Protein AF-A0A0K8RP64-F1 (afdb_m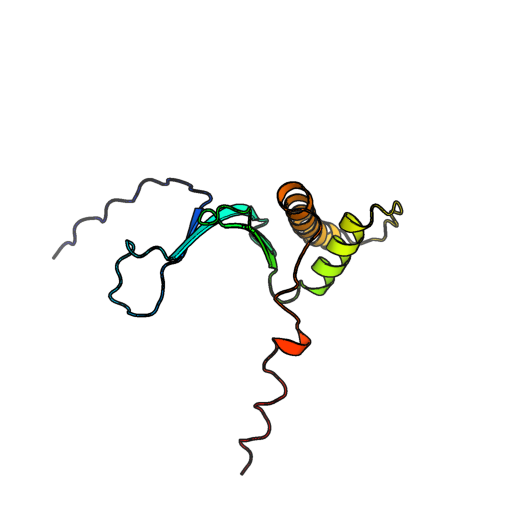onomer)

Sequence (136 aa):
HNSPPVPLSPINGTNIIRFSNAVSCNQGTDVLTADYEVLYSNYETCFVLTLLSTKEKRCELWVKEGFEVQFENEFHKESTDAKERQEDDKEDQIRMTGGLRQCVRTYLENCGHLGYKIYKKEMCSLSSIMKETNSE

Organism: Ixodes ricinus (NCBI:txid34613)

Nearest PDB structures (foldseek):
  2egc-assembly1_A  TM=5.768E-01  e=2.789E+00  Homo sapiens
  6edx-assembly1_A  TM=2.458E-01  e=2.519E-01  Homo sapiens
  6koi-assembly8_O  TM=2.461E-01  e=7.434E-01  Homo sapiens
  4oxw-assembly1_A  TM=2.705E-01  e=1.356E+00  synthetic construct
  5gw0-assembly2_B  TM=2.077E-01  e=9.454E-01  Homo sapiens

Structure (mmCIF, N/CA/C/O backbone):
data_AF-A0A0K8RP64-F1
#
_entry.id   AF-A0A0K8RP64-F1
#
loop_
_atom_site.group_PDB
_atom_site.id
_atom_site.type_symbol
_atom_site.label_atom_id
_atom_site.label_alt_id
_atom_site.label_comp_id
_atom_site.label_asym_id
_atom_site.label_entity_id
_atom_site.label_seq_id
_atom_site.pdbx_PDB_ins_code
_atom_site.Cartn_x
_atom_site.Cartn_y
_atom_site.Cartn_z
_atom_site.occupancy
_atom_site.B_iso_or_equiv
_atom_site.auth_seq_id
_atom_site.auth_comp_id
_atom_site.auth_asym_id
_atom_site.auth_atom_id
_atom_site.pdbx_PDB_model_num
ATOM 1 N N . HIS A 1 1 ? -15.074 -40.693 -18.581 1.00 40.38 1 HIS A N 1
ATOM 2 C CA . HIS A 1 1 ? -15.462 -39.919 -17.388 1.00 40.38 1 HIS A CA 1
ATOM 3 C C . HIS A 1 1 ? -15.364 -38.446 -17.737 1.00 40.38 1 HIS A C 1
ATOM 5 O O . HIS A 1 1 ? -14.259 -37.932 -17.824 1.00 40.38 1 HIS A O 1
ATOM 11 N N . ASN A 1 2 ? -16.496 -37.801 -18.019 1.00 44.09 2 ASN A N 1
ATOM 12 C CA . ASN A 1 2 ? -16.535 -36.363 -18.276 1.00 44.09 2 ASN A CA 1
ATOM 13 C C . ASN A 1 2 ? -16.782 -35.674 -16.935 1.00 44.09 2 ASN A C 1
ATOM 15 O O . ASN A 1 2 ? -17.864 -35.824 -16.369 1.00 44.09 2 ASN A O 1
ATOM 19 N N . SER A 1 3 ? -15.771 -34.989 -16.401 1.00 45.22 3 SER A N 1
ATOM 20 C CA . SER A 1 3 ? -15.958 -34.133 -15.229 1.00 45.22 3 SER A CA 1
ATOM 21 C C . SER A 1 3 ? -16.932 -33.003 -15.578 1.00 45.22 3 SER A C 1
ATOM 23 O O . SER A 1 3 ? -16.828 -32.441 -16.673 1.00 45.22 3 SER A O 1
ATOM 25 N N . PRO A 1 4 ? -17.884 -32.667 -14.691 1.00 50.03 4 PRO A N 1
ATOM 26 C CA . PRO A 1 4 ? -18.774 -31.540 -14.915 1.00 50.03 4 PRO A CA 1
ATOM 27 C C . PRO A 1 4 ? -17.971 -30.228 -14.927 1.00 50.03 4 PRO A C 1
ATOM 29 O O . PRO A 1 4 ? -16.960 -30.124 -14.225 1.00 50.03 4 PRO A O 1
ATOM 32 N N . PRO A 1 5 ? -18.392 -29.226 -15.718 1.00 54.84 5 PRO A N 1
ATOM 33 C CA . PRO A 1 5 ? -17.738 -27.927 -15.736 1.00 54.84 5 PRO A CA 1
ATOM 34 C C . PRO A 1 5 ? -17.861 -27.282 -14.354 1.00 54.84 5 PRO A C 1
ATOM 36 O O . PRO A 1 5 ? -18.959 -27.152 -13.811 1.00 54.84 5 PRO A O 1
ATOM 39 N N . VAL A 1 6 ? -16.720 -26.896 -13.781 1.00 62.62 6 VAL A N 1
ATOM 40 C CA . VAL A 1 6 ? -16.670 -26.091 -12.558 1.00 62.62 6 VAL A CA 1
ATOM 41 C C . VAL A 1 6 ? -17.401 -24.778 -12.854 1.00 62.62 6 VAL A C 1
ATOM 43 O O . VAL A 1 6 ? -17.051 -24.120 -13.839 1.00 62.62 6 VAL A O 1
ATOM 46 N N . PRO A 1 7 ? -18.418 -24.386 -12.064 1.00 48.19 7 PRO A N 1
ATOM 47 C CA . PRO A 1 7 ? -19.067 -23.099 -12.249 1.00 48.19 7 PRO A CA 1
ATOM 48 C C . PRO A 1 7 ? -18.011 -22.005 -12.104 1.00 48.19 7 PRO A C 1
ATOM 50 O O . PRO A 1 7 ? -17.315 -21.944 -11.091 1.00 48.19 7 PRO A O 1
ATOM 53 N N . LEU A 1 8 ? -17.876 -21.152 -13.119 1.00 50.84 8 LEU A N 1
ATOM 54 C CA . LEU A 1 8 ? -17.097 -19.928 -12.996 1.00 50.84 8 LEU A CA 1
ATOM 55 C C . LEU A 1 8 ? -17.740 -19.101 -11.883 1.00 50.84 8 LEU A C 1
ATOM 57 O O . LEU A 1 8 ? -18.877 -18.645 -12.029 1.00 50.84 8 LEU A O 1
ATOM 61 N N . SER A 1 9 ? -17.032 -18.947 -10.764 1.00 55.09 9 SER A N 1
ATOM 62 C CA . SER A 1 9 ? -17.420 -18.002 -9.723 1.00 55.09 9 SER A CA 1
ATOM 63 C C . SER A 1 9 ? -17.667 -16.639 -10.377 1.00 55.09 9 SER A C 1
ATOM 65 O O . SER A 1 9 ? -16.884 -16.242 -11.247 1.00 55.09 9 SER A O 1
ATOM 67 N N . PRO A 1 10 ? -18.739 -15.919 -10.003 1.00 49.81 10 PRO A N 1
ATOM 68 C CA . PRO A 1 10 ? -18.962 -14.575 -10.513 1.00 49.81 10 PRO A CA 1
ATOM 69 C C . PRO A 1 10 ? -17.706 -13.743 -10.258 1.00 49.81 10 PRO A C 1
ATOM 71 O O . PRO A 1 10 ? -17.095 -13.851 -9.191 1.00 49.81 10 PRO A O 1
ATOM 74 N N . ILE A 1 11 ? -17.314 -12.936 -11.245 1.00 51.09 11 ILE A N 1
ATOM 75 C CA . ILE A 1 11 ? -16.219 -11.969 -11.133 1.00 51.09 11 ILE A CA 1
ATOM 76 C C . ILE A 1 11 ? -16.689 -10.865 -10.172 1.00 51.09 11 ILE A C 1
ATOM 78 O O . ILE A 1 11 ? -17.024 -9.755 -10.570 1.00 51.09 11 ILE A O 1
ATOM 82 N N . ASN A 1 12 ? -16.782 -11.189 -8.884 1.00 53.66 12 ASN A N 1
ATOM 83 C CA . ASN A 1 12 ? -16.875 -10.214 -7.817 1.00 53.66 12 ASN A CA 1
ATOM 84 C C . ASN A 1 12 ? -15.467 -9.653 -7.669 1.00 53.66 12 ASN A C 1
ATOM 86 O O . ASN A 1 12 ? -14.638 -10.226 -6.964 1.00 53.66 12 ASN A O 1
ATOM 90 N N . GLY A 1 13 ? -15.176 -8.570 -8.388 1.00 57.88 13 GLY A N 1
ATOM 91 C CA . GLY A 1 13 ? -13.952 -7.806 -8.190 1.00 57.88 13 GLY A CA 1
ATOM 92 C C . GLY A 1 13 ? -13.979 -7.165 -6.807 1.00 57.88 13 GLY A C 1
ATOM 93 O O . GLY A 1 13 ? -14.360 -6.010 -6.668 1.00 57.88 13 GLY A O 1
ATOM 94 N N . THR A 1 14 ? -13.644 -7.927 -5.769 1.00 75.12 14 THR A N 1
ATOM 95 C CA . THR A 1 14 ? -13.435 -7.386 -4.428 1.00 75.12 14 THR A CA 1
ATOM 96 C C . THR A 1 14 ? -12.027 -6.815 -4.363 1.00 75.12 14 THR A C 1
ATOM 98 O O . THR A 1 14 ? -11.072 -7.513 -4.698 1.00 75.12 14 THR A O 1
ATOM 101 N N . ASN A 1 15 ? -11.872 -5.595 -3.861 1.00 88.56 15 ASN A N 1
ATOM 102 C CA . ASN A 1 15 ? -10.576 -5.005 -3.513 1.00 88.56 15 ASN A CA 1
ATOM 103 C C . ASN A 1 15 ? -10.010 -5.579 -2.197 1.00 88.56 15 ASN A C 1
ATOM 105 O O . ASN A 1 15 ? -9.248 -4.907 -1.516 1.00 88.56 15 ASN A O 1
ATOM 109 N N . ILE A 1 16 ? -10.388 -6.807 -1.822 1.00 91.44 16 ILE A N 1
ATOM 110 C CA . ILE A 1 16 ? -10.036 -7.439 -0.549 1.00 91.44 16 ILE A CA 1
ATOM 111 C C . ILE A 1 16 ? -9.056 -8.589 -0.782 1.00 91.44 16 ILE A C 1
ATOM 113 O O . ILE A 1 16 ? -9.349 -9.519 -1.534 1.00 91.44 16 ILE A O 1
ATOM 117 N N . ILE A 1 17 ? -7.922 -8.551 -0.086 1.00 89.25 17 ILE A N 1
ATOM 118 C CA . ILE A 1 17 ? -6.983 -9.665 0.053 1.00 89.25 17 ILE A CA 1
ATOM 119 C C . ILE A 1 17 ? -7.301 -10.373 1.369 1.00 89.25 17 ILE A C 1
ATOM 121 O O . ILE A 1 17 ? -7.286 -9.755 2.431 1.00 89.25 17 ILE A O 1
ATOM 125 N N . ARG A 1 18 ? -7.579 -11.675 1.301 1.00 87.19 18 ARG A N 1
ATOM 126 C CA . ARG A 1 18 ? -7.898 -12.500 2.470 1.00 87.19 18 ARG A CA 1
ATOM 127 C C . ARG A 1 18 ? -6.748 -13.446 2.777 1.00 87.19 18 ARG A C 1
ATOM 129 O O . ARG A 1 18 ? -6.337 -14.215 1.910 1.00 87.19 18 ARG A O 1
ATOM 136 N N . PHE A 1 19 ? -6.252 -13.400 4.005 1.00 83.69 19 PHE A N 1
ATOM 137 C CA . PHE A 1 19 ? -5.199 -14.274 4.506 1.00 83.69 19 PHE A CA 1
ATOM 138 C C . PHE A 1 19 ? -5.786 -15.312 5.458 1.00 83.69 19 PHE A C 1
ATOM 140 O O . PHE A 1 19 ? -6.504 -14.978 6.401 1.00 83.69 19 PHE A O 1
ATOM 147 N N . SER A 1 20 ? -5.411 -16.569 5.254 1.00 78.75 20 SER A N 1
ATOM 148 C CA . SER A 1 20 ? -5.625 -17.674 6.188 1.00 78.75 20 SER A CA 1
ATOM 149 C C . SER A 1 20 ? -4.278 -18.211 6.664 1.00 78.75 20 SER A C 1
ATOM 151 O O . SER A 1 20 ? -3.266 -18.092 5.969 1.00 78.75 20 SER A O 1
ATOM 153 N N . ASN A 1 21 ? -4.249 -18.804 7.854 1.00 72.88 21 ASN A N 1
ATOM 154 C CA . ASN A 1 21 ? -3.015 -19.337 8.412 1.00 72.88 21 ASN A CA 1
ATOM 155 C C . ASN A 1 21 ? -2.588 -20.632 7.693 1.00 72.88 21 ASN A C 1
ATOM 157 O O . ASN A 1 21 ? -3.425 -21.431 7.281 1.00 72.88 21 ASN A O 1
ATOM 161 N N . ALA A 1 22 ? -1.280 -20.864 7.568 1.00 65.88 22 ALA A N 1
ATOM 162 C CA . ALA A 1 22 ? -0.721 -22.035 6.881 1.00 65.88 22 ALA A CA 1
ATOM 163 C C . ALA A 1 22 ? -0.438 -23.226 7.822 1.00 65.88 22 ALA A C 1
ATOM 165 O O . ALA A 1 22 ? 0.169 -24.209 7.401 1.00 65.88 22 ALA A O 1
ATOM 166 N N . VAL A 1 23 ? -0.857 -23.157 9.096 1.00 64.31 23 VAL A N 1
ATOM 167 C CA . VAL A 1 23 ? -0.489 -24.128 10.157 1.00 64.31 23 VAL A CA 1
ATOM 168 C C . VAL A 1 23 ? -0.909 -25.562 9.822 1.00 64.31 23 VAL A C 1
ATOM 170 O O . VAL A 1 23 ? -0.274 -26.512 10.272 1.00 64.31 23 VAL A O 1
ATOM 173 N N . SER A 1 24 ? -1.936 -25.751 8.994 1.00 56.59 24 SER A N 1
ATOM 174 C CA . SER A 1 24 ? -2.240 -27.062 8.425 1.00 56.59 24 SER A CA 1
ATOM 175 C C . SER A 1 24 ? -2.838 -26.912 7.032 1.00 56.59 24 SER A C 1
ATOM 177 O O . SER A 1 24 ? -3.761 -26.120 6.859 1.00 56.59 24 SER A O 1
ATOM 179 N N . CYS A 1 25 ? -2.399 -27.735 6.074 1.00 60.06 25 CYS A N 1
ATOM 180 C CA . CYS A 1 25 ? -2.977 -27.811 4.720 1.00 60.06 25 CYS A CA 1
ATOM 181 C C . CYS A 1 25 ? -4.485 -28.150 4.703 1.00 60.06 25 CYS A C 1
ATOM 183 O O . CYS A 1 25 ? -5.115 -28.077 3.654 1.00 60.06 25 CYS A O 1
ATOM 185 N N . ASN A 1 26 ? -5.055 -28.517 5.857 1.00 60.34 26 ASN A N 1
ATOM 186 C CA . ASN A 1 26 ? -6.447 -28.921 6.033 1.00 60.34 26 ASN A CA 1
ATOM 187 C C . ASN A 1 26 ? -7.319 -27.829 6.679 1.00 60.34 26 ASN A C 1
ATOM 189 O O . ASN A 1 26 ? -8.498 -28.076 6.933 1.00 60.34 26 ASN A O 1
ATOM 193 N N . GLN A 1 27 ? -6.772 -26.648 6.991 1.00 58.28 27 GLN A N 1
ATOM 194 C CA . GLN A 1 27 ? -7.605 -25.522 7.415 1.00 58.28 27 GLN A CA 1
ATOM 195 C C . GLN A 1 27 ? -8.352 -25.002 6.186 1.00 58.28 27 GLN A C 1
ATOM 197 O O . GLN A 1 27 ? -7.748 -24.467 5.260 1.00 58.28 27 GLN A O 1
ATOM 202 N N . GLY A 1 28 ? -9.669 -25.218 6.159 1.00 55.16 28 GLY A N 1
ATOM 203 C CA . GLY A 1 28 ? -10.539 -24.645 5.137 1.00 55.16 28 GLY A CA 1
ATOM 204 C C . GLY A 1 28 ? -10.445 -23.117 5.113 1.00 55.16 28 GLY A C 1
ATOM 205 O O . GLY A 1 28 ? -9.995 -22.488 6.074 1.00 55.16 28 GLY A O 1
ATOM 206 N N . THR A 1 29 ? -10.921 -22.512 4.025 1.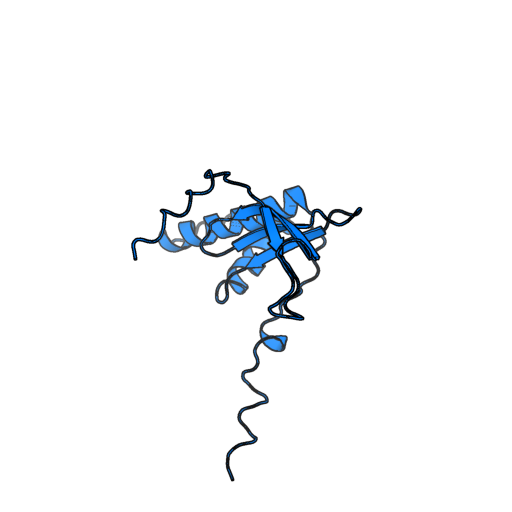00 56.72 29 THR A N 1
ATOM 207 C CA . THR A 1 29 ? -10.944 -21.051 3.806 1.00 56.72 29 THR A CA 1
ATOM 20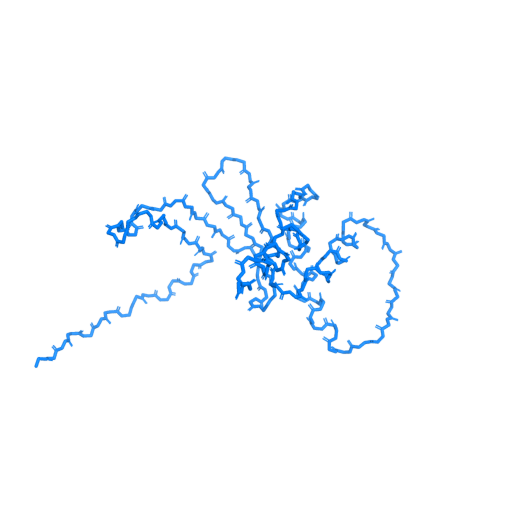8 C C . THR A 1 29 ? -11.708 -20.262 4.876 1.00 56.72 29 THR A C 1
ATOM 210 O O . THR A 1 29 ? -11.650 -19.038 4.887 1.00 56.72 29 THR A O 1
ATOM 213 N N . ASP A 1 30 ? -12.407 -20.955 5.774 1.00 55.25 30 ASP A N 1
ATOM 214 C CA . ASP A 1 30 ? -13.233 -20.385 6.836 1.00 55.25 30 ASP A CA 1
ATOM 215 C C . ASP A 1 30 ? -12.412 -19.904 8.047 1.00 55.25 30 ASP A C 1
ATOM 217 O O . ASP A 1 30 ? -12.916 -19.141 8.869 1.00 55.25 30 ASP A O 1
ATOM 221 N N . VAL A 1 31 ? -11.135 -20.298 8.161 1.00 59.38 31 VAL A N 1
ATOM 222 C CA . VAL A 1 31 ? -10.220 -19.809 9.212 1.00 59.38 31 VAL A CA 1
ATOM 223 C C . VAL A 1 31 ? -9.422 -18.611 8.686 1.00 59.38 31 VAL A C 1
ATOM 225 O O . VAL A 1 31 ? -8.199 -18.647 8.519 1.00 59.38 31 VAL A O 1
ATOM 228 N N . LEU A 1 32 ? -10.145 -17.533 8.380 1.00 63.12 32 LEU A N 1
ATOM 229 C CA . LEU A 1 32 ? -9.554 -16.253 7.996 1.00 63.12 32 LEU A CA 1
ATOM 230 C C . LEU A 1 32 ? -8.813 -15.646 9.187 1.00 63.12 32 LEU A C 1
ATOM 232 O O . LEU A 1 32 ? -9.335 -15.546 10.295 1.00 63.12 32 LEU A O 1
ATOM 236 N N . THR A 1 33 ? -7.565 -15.259 8.952 1.00 73.56 33 THR A N 1
ATOM 237 C CA . THR A 1 33 ? -6.683 -14.664 9.962 1.00 73.56 33 THR A CA 1
ATOM 238 C C . THR A 1 33 ? -6.586 -13.148 9.791 1.00 73.56 33 THR A C 1
ATOM 240 O O . THR A 1 33 ? -6.444 -12.434 10.782 1.00 73.56 33 THR A O 1
ATOM 243 N N . ALA A 1 34 ? -6.706 -12.642 8.560 1.00 85.25 34 ALA A N 1
ATOM 244 C CA . ALA A 1 34 ? -6.735 -11.210 8.281 1.00 85.25 34 ALA A CA 1
ATOM 245 C C . ALA A 1 34 ? -7.388 -10.910 6.926 1.00 85.25 34 ALA A C 1
ATOM 247 O O . ALA A 1 34 ? -7.107 -11.590 5.944 1.00 85.25 34 ALA A O 1
ATOM 248 N N . ASP A 1 35 ? -8.172 -9.836 6.872 1.00 89.75 35 ASP A N 1
ATOM 249 C CA . ASP A 1 35 ? -8.691 -9.263 5.631 1.00 89.75 35 ASP A CA 1
ATOM 250 C C . ASP A 1 35 ? -8.077 -7.874 5.445 1.00 89.75 35 ASP A C 1
ATOM 252 O O . ASP A 1 35 ? -8.140 -7.035 6.347 1.00 89.75 35 ASP A O 1
ATOM 256 N N . TYR A 1 36 ? -7.490 -7.633 4.277 1.00 92.69 36 TYR A N 1
ATOM 257 C CA . TYR A 1 36 ? -6.927 -6.347 3.887 1.00 92.69 36 TYR A CA 1
ATOM 258 C C . TYR A 1 36 ? -7.712 -5.763 2.727 1.00 92.69 36 TYR A C 1
ATOM 260 O O . TYR A 1 36 ? -7.908 -6.428 1.714 1.00 92.69 36 TYR A O 1
ATOM 268 N N . GLU A 1 37 ? -8.098 -4.502 2.834 1.00 93.44 37 GLU A N 1
ATOM 269 C CA . GLU A 1 37 ? -8.584 -3.733 1.698 1.00 93.44 37 GLU A CA 1
ATOM 270 C C . GLU A 1 37 ? -7.409 -3.072 0.966 1.00 93.44 37 GLU A C 1
ATOM 272 O O . GLU A 1 37 ? -6.555 -2.426 1.579 1.00 93.44 37 GLU A O 1
ATOM 277 N N . VAL A 1 38 ? -7.368 -3.231 -0.356 1.00 94.81 38 VAL A N 1
ATOM 278 C CA . VAL A 1 38 ? -6.432 -2.551 -1.252 1.00 94.81 38 VAL A CA 1
ATOM 279 C C . VAL A 1 38 ? -6.964 -1.148 -1.524 1.00 94.81 38 VAL A C 1
ATOM 281 O O . VAL A 1 38 ? -7.943 -0.979 -2.252 1.00 94.81 38 VAL A O 1
ATOM 284 N N . LEU A 1 39 ? -6.298 -0.142 -0.956 1.00 93.81 39 LEU A N 1
ATOM 285 C CA . LEU A 1 39 ? -6.618 1.272 -1.172 1.00 93.81 39 LEU A CA 1
ATOM 286 C C . LEU A 1 39 ? -6.079 1.762 -2.519 1.00 93.81 39 LEU A C 1
ATOM 288 O O . LEU A 1 39 ? -6.746 2.505 -3.232 1.00 93.81 39 LEU A O 1
ATOM 292 N N . TYR A 1 40 ? -4.864 1.336 -2.872 1.00 93.69 40 TYR A N 1
ATOM 293 C CA . TYR A 1 40 ? -4.251 1.615 -4.166 1.00 93.69 40 TYR A CA 1
ATOM 294 C C . TYR A 1 40 ? -3.140 0.610 -4.463 1.00 93.69 40 TYR A C 1
ATOM 296 O O . TYR A 1 40 ? -2.397 0.194 -3.574 1.00 93.69 40 TYR A O 1
ATOM 304 N N . SER A 1 41 ? -2.989 0.253 -5.730 1.00 92.56 41 SER A N 1
ATOM 305 C CA . SER A 1 41 ? -1.807 -0.431 -6.236 1.00 92.56 41 SER A CA 1
ATOM 306 C C . SER A 1 41 ? -1.598 -0.031 -7.683 1.00 92.56 41 SER A C 1
ATOM 308 O O . SER A 1 41 ? -2.554 0.067 -8.451 1.00 92.56 41 SER A O 1
ATOM 310 N N . ASN A 1 42 ? -0.341 0.161 -8.066 1.00 89.38 42 ASN A N 1
ATOM 311 C CA . ASN A 1 42 ? 0.017 0.239 -9.477 1.00 89.38 42 ASN A CA 1
ATOM 312 C C . ASN A 1 42 ? 0.243 -1.150 -10.100 1.00 89.38 42 ASN A C 1
ATOM 314 O O . ASN A 1 42 ? 0.611 -1.220 -11.264 1.00 89.38 42 ASN A O 1
ATOM 318 N N . TYR A 1 43 ? 0.070 -2.233 -9.329 1.00 89.00 43 TYR A N 1
ATOM 319 C CA . TYR A 1 43 ? 0.303 -3.635 -9.700 1.00 89.00 43 TYR A CA 1
ATOM 320 C C . TYR A 1 43 ? 1.714 -3.966 -10.210 1.00 89.00 43 TYR A C 1
ATOM 322 O O . TYR A 1 43 ? 1.972 -5.083 -10.655 1.00 89.00 43 TYR A O 1
ATOM 330 N N . GLU A 1 44 ? 2.648 -3.026 -10.098 1.00 90.31 44 GLU A N 1
ATOM 331 C CA . GLU A 1 44 ? 4.008 -3.162 -10.612 1.00 90.31 44 GLU A CA 1
ATOM 332 C C . GLU A 1 44 ? 5.039 -3.097 -9.491 1.00 90.31 44 GLU A C 1
ATOM 334 O O . GLU A 1 44 ? 5.966 -3.911 -9.454 1.00 90.31 44 GLU A O 1
ATOM 339 N N . THR A 1 45 ? 4.885 -2.134 -8.578 1.00 90.56 45 THR A N 1
ATOM 340 C CA . THR A 1 45 ? 5.919 -1.803 -7.591 1.00 90.56 45 THR A CA 1
ATOM 341 C C . THR A 1 45 ? 5.398 -1.607 -6.175 1.00 90.56 45 THR A C 1
ATOM 343 O O . THR A 1 45 ? 6.207 -1.690 -5.252 1.00 90.56 45 THR A O 1
ATOM 346 N N . CYS A 1 46 ? 4.099 -1.373 -5.960 1.00 93.38 46 CYS A N 1
ATOM 347 C CA . CYS A 1 46 ? 3.589 -1.112 -4.614 1.00 93.38 46 CYS A CA 1
ATOM 348 C C . CYS A 1 46 ? 2.110 -1.458 -4.390 1.00 93.38 46 CYS A C 1
ATOM 350 O O . CYS A 1 46 ? 1.295 -1.444 -5.315 1.00 93.38 46 CYS A O 1
ATOM 352 N N . PHE A 1 47 ? 1.769 -1.719 -3.126 1.00 95.50 47 PHE A N 1
ATOM 353 C CA . PHE A 1 47 ? 0.400 -1.850 -2.620 1.00 95.50 47 PHE A CA 1
ATOM 354 C C . PHE A 1 47 ? 0.223 -1.016 -1.351 1.00 95.50 47 PHE A C 1
ATOM 356 O O . PHE A 1 47 ? 1.032 -1.101 -0.430 1.00 95.50 47 PHE A O 1
ATOM 363 N N . VAL A 1 48 ? -0.864 -0.254 -1.287 1.00 94.44 48 VAL A N 1
ATOM 364 C CA . VAL A 1 48 ? -1.337 0.448 -0.092 1.00 94.44 48 VAL A CA 1
ATOM 365 C C . VAL A 1 48 ? -2.527 -0.336 0.443 1.00 94.44 48 VAL A C 1
ATOM 367 O O . VAL A 1 48 ? -3.552 -0.444 -0.234 1.00 94.44 48 VAL A O 1
ATOM 370 N N . LEU A 1 49 ? -2.385 -0.893 1.639 1.00 94.94 49 LEU A N 1
ATOM 371 C CA . LEU A 1 49 ? -3.367 -1.786 2.242 1.00 94.94 49 LEU A CA 1
ATOM 372 C C . LEU A 1 49 ? -3.877 -1.218 3.564 1.00 94.94 49 LEU A C 1
ATOM 374 O O . LEU A 1 49 ? -3.119 -0.579 4.297 1.00 94.94 49 LEU A O 1
ATOM 378 N N . THR A 1 50 ? -5.127 -1.516 3.911 1.00 93.25 50 THR A N 1
ATOM 379 C CA . THR A 1 50 ? -5.655 -1.316 5.264 1.00 93.25 50 THR A CA 1
ATOM 380 C C . THR A 1 50 ? -6.204 -2.619 5.830 1.00 93.25 50 THR A C 1
ATOM 382 O O . THR A 1 50 ? -6.942 -3.338 5.162 1.00 93.25 50 THR A O 1
ATOM 385 N N . LEU A 1 51 ? -5.805 -2.947 7.057 1.00 91.06 51 LEU A N 1
ATOM 386 C CA . LEU A 1 51 ? -6.263 -4.139 7.761 1.00 91.06 51 LEU A CA 1
ATOM 387 C C . LEU A 1 51 ? -7.666 -3.892 8.328 1.00 91.06 51 LEU A C 1
ATOM 389 O O . LEU A 1 51 ? -7.860 -2.978 9.129 1.00 91.06 51 LEU A O 1
ATOM 393 N N . LEU A 1 52 ? -8.631 -4.728 7.943 1.00 88.94 52 LEU A N 1
ATOM 394 C CA . LEU A 1 52 ? -10.041 -4.570 8.317 1.00 88.94 52 LEU A CA 1
ATOM 395 C C . LEU A 1 52 ? -10.387 -5.151 9.696 1.00 88.94 52 LEU A C 1
ATOM 397 O O . LEU A 1 52 ? -11.427 -4.826 10.261 1.00 88.94 52 LEU A O 1
ATOM 401 N N . SER A 1 53 ? -9.540 -6.019 10.256 1.00 80.50 53 SER A N 1
ATOM 402 C CA . SER A 1 53 ? -9.840 -6.750 11.496 1.00 80.50 53 SER A CA 1
ATOM 403 C C . SER A 1 53 ? -9.555 -5.971 12.789 1.00 80.50 53 SER A C 1
ATOM 405 O O . SER A 1 53 ? -9.824 -6.479 13.880 1.00 80.50 53 SER A O 1
ATOM 407 N N . THR A 1 54 ? -9.017 -4.749 12.712 1.00 76.50 54 THR A N 1
ATOM 408 C CA . THR A 1 54 ? -8.581 -3.978 13.887 1.00 76.50 54 THR A CA 1
ATOM 409 C C . THR A 1 54 ? -9.473 -2.769 14.170 1.00 76.50 54 THR A C 1
ATOM 411 O O . THR A 1 54 ? -9.909 -2.074 13.261 1.00 76.50 54 THR A O 1
ATOM 414 N N . LYS A 1 55 ? -9.724 -2.481 15.461 1.00 75.81 55 LYS A N 1
ATOM 415 C CA . LYS A 1 55 ? -10.464 -1.272 15.890 1.00 75.81 55 LYS A CA 1
ATOM 416 C C . LYS A 1 55 ? -9.717 0.019 15.547 1.00 75.81 55 LYS A C 1
ATOM 418 O O . LYS A 1 55 ? -10.338 1.023 15.222 1.00 75.81 55 LYS A O 1
ATOM 423 N N . GLU A 1 56 ? -8.393 -0.011 15.655 1.00 78.62 56 GLU A N 1
ATOM 424 C CA . GLU A 1 56 ? -7.519 1.063 15.191 1.00 78.62 56 GLU A CA 1
ATOM 425 C C . GLU A 1 56 ? -7.181 0.833 13.721 1.00 78.62 56 GLU A C 1
ATOM 427 O O . GLU A 1 56 ? -6.892 -0.300 13.323 1.00 78.62 56 GLU A O 1
ATOM 432 N N . LYS A 1 57 ? -7.189 1.901 12.918 1.00 79.12 57 LYS A N 1
ATOM 433 C CA . LYS A 1 57 ? -6.807 1.819 11.508 1.00 79.12 57 LYS A CA 1
ATOM 434 C C . LYS A 1 57 ? -5.333 1.437 11.418 1.00 79.12 57 LYS A C 1
ATOM 436 O O . LYS A 1 57 ? -4.464 2.198 11.836 1.00 79.12 57 LYS A O 1
ATOM 441 N N . ARG A 1 58 ? -5.054 0.261 10.857 1.00 87.50 58 ARG A N 1
ATOM 442 C CA . ARG A 1 58 ? -3.696 -0.160 10.510 1.00 87.50 58 ARG A CA 1
ATOM 443 C C . ARG A 1 58 ? -3.555 -0.162 9.004 1.00 87.50 58 ARG A C 1
ATOM 445 O O . ARG A 1 58 ? -4.386 -0.737 8.300 1.00 87.50 58 ARG A O 1
ATOM 452 N N . CYS A 1 59 ? -2.509 0.497 8.535 1.00 90.38 59 CYS A N 1
ATOM 453 C CA . CYS A 1 59 ? -2.160 0.522 7.132 1.00 90.38 59 CYS A CA 1
ATOM 454 C C . CYS A 1 59 ? -0.774 -0.040 6.912 1.00 90.38 59 CYS A C 1
ATOM 456 O O . CYS A 1 59 ? 0.135 0.177 7.715 1.00 90.38 59 CYS A O 1
ATOM 458 N N . GLU A 1 60 ? -0.603 -0.669 5.764 1.00 91.94 60 GLU A N 1
ATOM 459 C CA . GLU A 1 60 ? 0.677 -1.190 5.332 1.00 91.94 60 GLU A CA 1
ATOM 460 C C . GLU A 1 60 ? 0.963 -0.707 3.918 1.00 91.94 60 GLU A C 1
ATOM 462 O O . GLU A 1 60 ? 0.079 -0.673 3.060 1.00 91.94 60 GLU A O 1
ATOM 467 N N . LEU A 1 61 ? 2.216 -0.326 3.686 1.00 92.75 61 LEU A N 1
ATOM 468 C CA . LEU A 1 61 ? 2.716 0.026 2.371 1.00 92.75 61 LEU A CA 1
ATOM 469 C C . LEU A 1 61 ? 3.753 -1.005 1.962 1.00 92.75 61 LEU A C 1
ATOM 471 O O . LEU A 1 61 ? 4.839 -1.078 2.533 1.00 92.75 61 LEU A O 1
ATOM 475 N N . TRP A 1 62 ? 3.380 -1.821 0.991 1.00 93.31 62 TRP A N 1
ATOM 476 C CA . TRP A 1 62 ? 4.203 -2.900 0.480 1.00 93.31 62 TRP A CA 1
ATOM 477 C C . TRP A 1 62 ? 4.909 -2.395 -0.766 1.00 93.31 62 TRP A C 1
ATOM 479 O O . TRP A 1 62 ? 4.270 -1.819 -1.647 1.00 93.31 62 TRP A O 1
ATOM 489 N N . VAL A 1 63 ? 6.220 -2.607 -0.839 1.00 91.00 63 VAL A N 1
ATOM 490 C CA . VAL A 1 63 ? 7.065 -2.162 -1.950 1.00 91.00 63 VAL A CA 1
ATOM 491 C C . VAL A 1 63 ? 7.814 -3.368 -2.496 1.00 91.00 63 VAL A C 1
ATOM 493 O O . VAL A 1 63 ? 8.317 -4.193 -1.734 1.00 91.00 63 VAL A O 1
ATOM 496 N N . LYS A 1 64 ? 7.860 -3.486 -3.821 1.00 90.44 64 LYS A N 1
ATOM 497 C CA . LYS A 1 64 ? 8.596 -4.539 -4.518 1.00 90.44 64 LYS A CA 1
ATOM 498 C C . LYS A 1 64 ? 10.101 -4.379 -4.291 1.00 90.44 64 LYS A C 1
ATOM 500 O O . LYS A 1 64 ? 10.621 -3.265 -4.299 1.00 90.44 64 LYS A O 1
ATOM 505 N N . GLU A 1 65 ? 10.801 -5.500 -4.155 1.00 87.12 65 GLU A N 1
ATOM 506 C CA . GLU A 1 65 ? 12.264 -5.520 -4.081 1.00 87.12 65 GLU A CA 1
ATOM 507 C C . GLU A 1 65 ? 12.902 -4.780 -5.272 1.00 87.12 65 GLU A C 1
ATOM 509 O O . GLU A 1 65 ? 12.458 -4.910 -6.419 1.00 87.12 65 GLU A O 1
ATOM 514 N N . GLY A 1 66 ? 13.945 -3.995 -4.994 1.00 85.75 66 GLY A N 1
ATOM 515 C CA . GLY A 1 66 ? 14.646 -3.161 -5.973 1.00 85.75 66 GLY A CA 1
ATOM 516 C C . GLY A 1 66 ? 14.091 -1.738 -6.103 1.00 85.75 66 GLY A C 1
ATOM 517 O O . GLY A 1 66 ? 14.697 -0.922 -6.800 1.00 85.75 66 GLY A O 1
ATOM 518 N N . PHE A 1 67 ? 12.975 -1.433 -5.430 1.00 87.19 67 PHE A N 1
ATOM 519 C CA . PHE A 1 67 ? 12.320 -0.119 -5.435 1.00 87.19 67 PHE A CA 1
ATOM 520 C C . PHE A 1 67 ? 12.381 0.612 -4.087 1.00 87.19 67 PHE A C 1
ATOM 522 O O . PHE A 1 67 ? 11.794 1.686 -3.932 1.00 87.19 67 PHE A O 1
ATOM 529 N N . GLU A 1 68 ? 13.076 0.053 -3.095 1.00 85.62 68 GLU A N 1
ATOM 530 C CA . GLU A 1 68 ? 13.076 0.562 -1.722 1.00 85.62 68 GLU A CA 1
ATOM 531 C C . GLU A 1 68 ? 13.684 1.965 -1.632 1.00 85.62 68 GLU A C 1
ATOM 533 O O . GLU A 1 68 ? 13.133 2.838 -0.968 1.00 85.62 68 GLU A O 1
ATOM 538 N N . VAL A 1 69 ? 14.780 2.216 -2.355 1.00 83.31 69 VAL A N 1
ATOM 539 C CA . VAL A 1 69 ? 15.463 3.521 -2.349 1.00 83.31 69 VAL A CA 1
ATOM 540 C C . VAL A 1 69 ? 14.583 4.604 -2.976 1.00 83.31 69 VAL A C 1
ATOM 542 O O . VAL A 1 69 ? 14.465 5.704 -2.437 1.00 83.31 69 VAL A O 1
ATOM 545 N N . GLN A 1 70 ? 13.935 4.304 -4.105 1.00 84.31 70 GLN A N 1
ATOM 546 C CA . GLN A 1 70 ? 13.006 5.227 -4.760 1.00 84.31 70 GLN A CA 1
ATOM 547 C C . GLN A 1 70 ? 11.816 5.524 -3.846 1.00 84.31 70 GLN A C 1
ATOM 549 O O . GLN A 1 70 ? 11.382 6.672 -3.765 1.00 84.31 70 GLN A O 1
ATOM 554 N N . PHE A 1 71 ? 11.321 4.506 -3.137 1.00 86.31 71 PHE A N 1
ATOM 555 C CA . PHE A 1 71 ? 10.234 4.664 -2.180 1.00 86.31 71 PHE A CA 1
ATOM 556 C C . PHE A 1 71 ? 10.635 5.600 -1.042 1.00 86.31 71 PHE A C 1
ATOM 558 O O . PHE A 1 71 ? 9.909 6.548 -0.761 1.00 86.31 71 PHE A O 1
ATOM 565 N N . GLU A 1 72 ? 11.794 5.376 -0.423 1.00 84.31 72 GLU A N 1
ATOM 566 C CA . GLU A 1 72 ? 12.282 6.207 0.681 1.00 84.31 72 GLU A CA 1
ATOM 567 C C . GLU A 1 72 ? 12.446 7.671 0.261 1.00 84.31 72 GLU A C 1
ATOM 569 O O . GLU A 1 72 ? 12.029 8.572 0.989 1.00 84.31 72 GLU A O 1
ATOM 574 N N . ASN A 1 73 ? 12.965 7.906 -0.946 1.00 84.50 73 ASN A N 1
ATOM 575 C CA . ASN A 1 73 ? 13.100 9.248 -1.501 1.00 84.50 73 ASN A CA 1
ATOM 576 C C . ASN A 1 73 ? 11.739 9.926 -1.718 1.00 84.50 73 ASN A C 1
ATOM 578 O O . ASN A 1 73 ? 11.559 11.068 -1.300 1.00 84.50 73 ASN A O 1
ATOM 582 N N . GLU A 1 74 ? 10.776 9.256 -2.361 1.00 85.06 74 GLU A N 1
ATOM 583 C CA . GLU A 1 74 ? 9.446 9.842 -2.596 1.00 85.06 74 GLU A CA 1
ATOM 584 C C . GLU A 1 74 ? 8.660 10.018 -1.288 1.00 85.06 74 GLU A C 1
ATOM 586 O O . GLU A 1 74 ? 8.009 11.045 -1.108 1.00 85.06 74 GLU A O 1
ATOM 591 N N . PHE A 1 75 ? 8.769 9.081 -0.342 1.00 84.06 75 PHE A N 1
ATOM 592 C CA . PHE A 1 75 ? 8.159 9.207 0.983 1.00 84.06 75 PHE A CA 1
ATOM 593 C C . PHE A 1 75 ? 8.723 10.403 1.746 1.00 84.06 75 PHE A C 1
ATOM 595 O O . PHE A 1 75 ? 7.961 11.174 2.328 1.00 84.06 75 PHE A O 1
ATOM 602 N N . HIS A 1 76 ? 10.042 10.607 1.718 1.00 83.31 76 HIS A N 1
ATOM 603 C CA . HIS A 1 76 ? 10.659 11.764 2.361 1.00 83.31 76 HIS A CA 1
ATOM 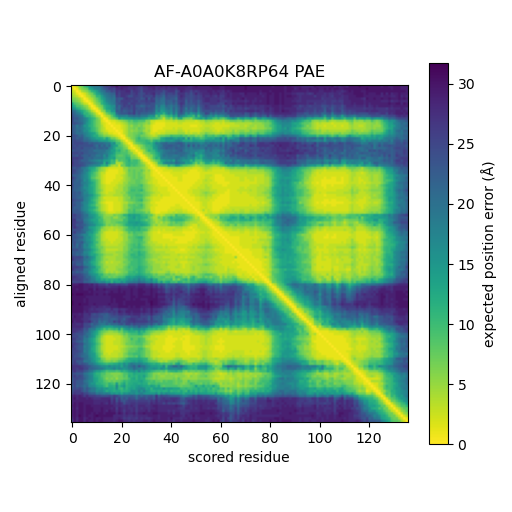604 C C . HIS A 1 76 ? 10.217 13.084 1.715 1.00 83.31 76 HIS A C 1
ATOM 606 O O . HIS A 1 76 ? 9.851 14.015 2.431 1.00 83.31 76 HIS A O 1
ATOM 612 N N . LYS A 1 77 ? 10.170 13.150 0.377 1.00 83.12 77 LYS A N 1
ATOM 613 C CA . LYS A 1 77 ? 9.691 14.336 -0.356 1.00 83.12 77 LYS A CA 1
ATOM 614 C C . LYS A 1 77 ? 8.237 14.681 -0.021 1.00 83.12 77 LYS A C 1
ATOM 616 O O . LYS A 1 77 ? 7.956 15.820 0.329 1.00 83.12 77 LYS A O 1
ATOM 621 N N . GLU A 1 78 ? 7.326 13.709 -0.095 1.00 81.06 78 GLU A N 1
ATOM 622 C CA . GLU A 1 78 ? 5.890 13.954 0.126 1.00 81.06 78 GLU A CA 1
ATOM 623 C C . GLU A 1 78 ? 5.570 14.196 1.615 1.00 81.06 78 GLU A C 1
ATOM 625 O O . GLU A 1 78 ? 4.608 14.884 1.936 1.00 81.06 78 GLU A O 1
ATOM 630 N N . SER A 1 79 ? 6.382 13.676 2.546 1.00 72.88 79 SER A N 1
ATOM 631 C CA . SER A 1 79 ? 6.169 13.875 3.990 1.00 72.88 79 SER A CA 1
ATOM 632 C C . SER A 1 79 ? 6.738 15.177 4.557 1.00 72.88 79 SER A C 1
ATOM 634 O O . SER A 1 79 ? 6.333 15.566 5.651 1.00 72.88 79 SER A O 1
ATOM 636 N N . THR A 1 80 ? 7.667 15.840 3.861 1.00 72.38 80 THR A N 1
ATOM 637 C CA . THR A 1 80 ? 8.345 17.054 4.359 1.00 72.38 80 THR A CA 1
ATOM 638 C C . THR A 1 80 ? 7.790 18.366 3.802 1.00 72.38 80 THR A C 1
ATOM 640 O O . THR A 1 80 ? 8.270 19.427 4.192 1.00 72.38 80 THR A O 1
ATOM 643 N N . ASP A 1 81 ? 6.769 18.326 2.938 1.00 57.75 81 ASP A N 1
ATOM 644 C CA . ASP A 1 81 ? 6.088 19.509 2.374 1.00 57.75 81 ASP A CA 1
ATOM 645 C C . ASP A 1 81 ? 7.053 20.559 1.759 1.00 57.75 81 ASP A C 1
ATOM 647 O O . ASP A 1 81 ? 6.759 21.756 1.659 1.00 57.75 81 ASP A O 1
ATOM 651 N N . ALA A 1 82 ? 8.250 20.127 1.342 1.00 45.62 82 ALA A N 1
ATOM 652 C CA . ALA A 1 82 ? 9.292 21.011 0.841 1.00 45.62 82 ALA A CA 1
ATOM 653 C C . ALA A 1 82 ? 9.118 21.235 -0.665 1.00 45.62 82 ALA A C 1
ATOM 655 O O . ALA A 1 82 ? 9.493 20.424 -1.513 1.00 45.62 82 ALA A O 1
ATOM 656 N N . LYS A 1 83 ? 8.538 22.391 -0.990 1.00 48.38 83 LYS A N 1
ATOM 657 C CA . LYS A 1 83 ? 8.606 23.017 -2.310 1.00 48.38 83 LYS A CA 1
ATOM 658 C C . LYS A 1 83 ? 10.063 23.100 -2.778 1.00 48.38 83 LYS A C 1
ATOM 660 O O . LYS A 1 83 ? 10.765 24.002 -2.352 1.00 48.38 83 LYS A O 1
ATOM 665 N N . GLU A 1 84 ? 10.472 22.239 -3.700 1.00 43.75 84 GLU A N 1
ATOM 666 C CA . GLU A 1 84 ? 11.390 22.591 -4.790 1.00 43.75 84 GLU A CA 1
ATOM 667 C C . GLU A 1 84 ? 11.399 21.462 -5.824 1.00 43.75 84 GLU A C 1
ATOM 669 O O . GLU A 1 84 ? 11.902 20.362 -5.605 1.00 43.75 84 GLU A O 1
ATOM 674 N N . ARG A 1 85 ? 10.763 21.731 -6.968 1.00 49.91 85 ARG A N 1
ATOM 675 C CA . ARG A 1 85 ? 10.855 20.876 -8.149 1.00 49.91 85 ARG A CA 1
ATOM 676 C C . ARG A 1 85 ? 12.132 21.277 -8.875 1.00 49.91 85 ARG A C 1
ATOM 678 O O . ARG A 1 85 ? 12.171 22.353 -9.462 1.00 49.91 85 ARG A O 1
ATOM 685 N N . GLN A 1 86 ? 13.145 20.423 -8.847 1.00 41.28 86 GLN A N 1
ATOM 686 C CA . GLN A 1 86 ? 14.084 20.353 -9.959 1.00 41.28 86 GLN A CA 1
ATOM 687 C C . GLN A 1 86 ? 13.557 19.278 -10.904 1.00 41.28 86 GLN A C 1
ATOM 689 O O . GLN A 1 86 ? 13.517 18.094 -10.570 1.00 41.28 86 GLN A O 1
ATOM 694 N N . GLU A 1 87 ? 13.037 19.743 -12.038 1.00 51.00 87 GLU A N 1
ATOM 695 C CA . GLU A 1 87 ? 12.870 18.934 -13.236 1.00 51.00 87 GLU A CA 1
ATOM 696 C C . GLU A 1 87 ? 14.272 18.604 -13.728 1.00 51.00 87 GLU A C 1
ATOM 698 O O . GLU A 1 87 ? 15.009 19.503 -14.127 1.00 51.00 87 GLU A O 1
ATOM 703 N N . ASP A 1 88 ? 14.650 17.333 -13.653 1.00 39.97 88 ASP A N 1
ATOM 704 C CA . ASP A 1 88 ? 15.776 16.846 -14.430 1.00 39.97 88 ASP A CA 1
ATOM 705 C C . ASP A 1 88 ? 15.407 15.511 -15.081 1.00 39.97 88 ASP A C 1
ATOM 707 O O . ASP A 1 88 ? 14.722 14.661 -14.500 1.00 39.97 88 ASP A O 1
ATOM 711 N N . ASP A 1 89 ? 15.798 15.422 -16.344 1.00 53.66 89 ASP A N 1
ATOM 712 C CA . ASP A 1 89 ? 15.347 14.512 -17.390 1.00 53.66 89 ASP A CA 1
ATOM 713 C C . ASP A 1 89 ? 15.362 13.018 -17.024 1.00 53.66 89 ASP A C 1
ATOM 715 O O . ASP A 1 89 ? 16.387 12.486 -16.584 1.00 53.66 89 ASP A O 1
ATOM 719 N N . LYS A 1 90 ? 14.254 12.321 -17.343 1.00 47.28 90 LYS A N 1
ATOM 720 C CA . LYS A 1 90 ? 14.198 10.991 -18.004 1.00 47.28 90 LYS A CA 1
ATOM 721 C C . LYS A 1 90 ? 12.760 10.468 -18.058 1.00 47.28 90 LYS A C 1
ATOM 723 O O . LYS A 1 90 ? 12.191 10.061 -17.048 1.00 47.28 90 LYS A O 1
ATOM 728 N N . GLU A 1 91 ? 12.206 10.397 -19.262 1.00 48.19 91 GLU A N 1
ATOM 729 C CA . GLU A 1 91 ? 10.832 9.962 -19.568 1.00 48.19 91 GLU A CA 1
ATOM 730 C C . GLU A 1 91 ? 10.468 8.564 -19.011 1.00 48.19 91 GLU A C 1
ATOM 732 O O . GLU A 1 91 ? 9.335 8.342 -18.585 1.00 48.19 91 GLU A O 1
ATOM 737 N N . ASP A 1 92 ? 11.443 7.654 -18.879 1.00 45.50 92 ASP A N 1
ATOM 738 C CA . ASP A 1 92 ? 11.262 6.338 -18.233 1.00 45.50 92 ASP A CA 1
ATOM 739 C C . ASP A 1 92 ? 11.249 6.399 -16.694 1.00 45.50 92 ASP A C 1
ATOM 741 O O . ASP A 1 92 ? 10.605 5.587 -16.023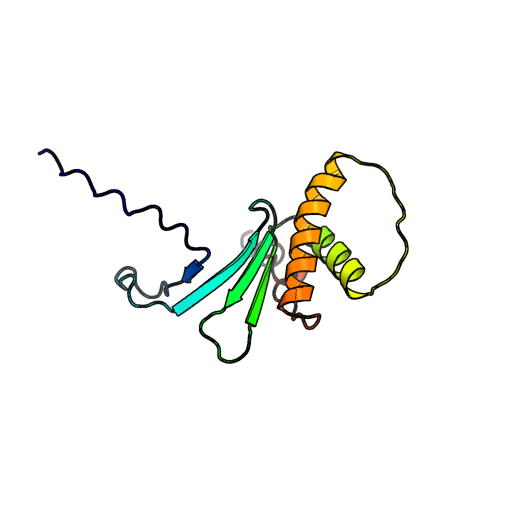 1.00 45.50 92 ASP A O 1
ATOM 745 N N . GLN A 1 93 ? 11.919 7.393 -16.104 1.00 49.12 93 GLN A N 1
ATOM 746 C CA . GLN A 1 93 ? 11.922 7.612 -14.659 1.00 49.12 93 GLN A CA 1
ATOM 747 C C . GLN A 1 93 ? 10.578 8.187 -14.197 1.00 49.12 93 GLN A C 1
ATOM 749 O O . GLN A 1 93 ? 10.110 7.822 -13.120 1.00 49.12 93 GLN A O 1
ATOM 754 N N . ILE A 1 94 ? 9.917 8.995 -15.037 1.00 51.94 94 ILE A N 1
ATOM 755 C CA . ILE A 1 94 ? 8.625 9.653 -14.770 1.00 51.94 94 ILE A CA 1
ATOM 756 C C . ILE A 1 94 ? 7.494 8.630 -14.582 1.00 51.94 94 ILE A C 1
ATOM 758 O O . ILE A 1 94 ? 6.649 8.799 -13.700 1.00 51.94 94 ILE A O 1
ATOM 762 N N . ARG A 1 95 ? 7.490 7.532 -15.350 1.00 51.56 95 ARG A N 1
ATOM 763 C CA . ARG A 1 95 ? 6.456 6.487 -15.242 1.00 51.56 95 ARG A CA 1
ATOM 764 C C . ARG A 1 95 ? 6.605 5.644 -13.969 1.00 51.56 95 ARG A C 1
ATOM 766 O O . ARG A 1 95 ? 5.623 5.454 -13.250 1.00 51.56 95 ARG A O 1
ATOM 773 N N . MET A 1 96 ? 7.829 5.209 -13.647 1.00 51.50 96 MET A N 1
ATOM 774 C CA . MET A 1 96 ? 8.102 4.414 -12.437 1.00 51.50 96 MET A CA 1
ATOM 775 C C . MET A 1 96 ? 8.018 5.234 -11.142 1.00 51.50 96 MET A C 1
ATOM 777 O O . MET A 1 96 ? 7.460 4.754 -10.153 1.00 51.50 96 MET A O 1
ATOM 781 N N . THR A 1 97 ? 8.521 6.475 -11.128 1.00 58.75 97 THR A N 1
ATOM 782 C CA . THR A 1 97 ? 8.357 7.359 -9.956 1.00 58.75 97 THR A CA 1
ATOM 783 C C . THR A 1 97 ? 6.919 7.836 -9.803 1.00 58.75 97 THR A C 1
ATOM 785 O O . THR A 1 97 ? 6.455 7.944 -8.674 1.00 58.75 97 THR A O 1
ATOM 788 N N . GLY A 1 98 ? 6.174 8.035 -10.897 1.00 66.69 98 GLY A N 1
ATOM 789 C CA . GLY A 1 98 ? 4.761 8.416 -10.847 1.00 66.69 98 GLY A CA 1
ATOM 790 C C . GLY A 1 98 ? 3.887 7.392 -10.116 1.00 66.69 98 GLY A C 1
ATOM 791 O O . GLY A 1 98 ? 3.130 7.759 -9.216 1.00 66.69 98 GLY A O 1
ATOM 792 N N . GLY A 1 99 ? 4.034 6.103 -10.443 1.00 78.56 99 GLY A N 1
ATOM 793 C CA . GLY A 1 99 ? 3.274 5.033 -9.786 1.00 78.56 99 GLY A CA 1
ATOM 794 C C . GLY A 1 99 ? 3.587 4.900 -8.292 1.00 78.56 99 GLY A C 1
ATOM 795 O O . GLY A 1 99 ? 2.673 4.789 -7.473 1.00 78.56 99 GLY A O 1
ATOM 796 N N . LEU A 1 100 ? 4.871 4.980 -7.930 1.00 84.69 100 LEU A N 1
ATOM 797 C CA . LEU A 1 100 ? 5.323 4.883 -6.541 1.00 84.69 100 LEU A CA 1
ATOM 798 C C . LEU A 1 100 ? 4.941 6.120 -5.717 1.00 84.69 100 LEU A C 1
ATOM 800 O O . LEU A 1 100 ? 4.493 5.985 -4.579 1.00 84.69 100 LEU A O 1
ATOM 804 N N . ARG A 1 101 ? 5.034 7.317 -6.308 1.00 88.31 101 ARG A N 1
ATOM 805 C CA . ARG A 1 101 ? 4.564 8.568 -5.699 1.00 88.31 101 ARG A CA 1
ATOM 806 C C . ARG A 1 101 ? 3.080 8.492 -5.361 1.00 88.31 101 ARG A C 1
ATOM 808 O O . ARG A 1 101 ? 2.685 8.915 -4.280 1.00 88.31 101 ARG A O 1
ATOM 815 N N . GLN A 1 102 ? 2.259 7.921 -6.241 1.00 91.19 102 GLN A N 1
ATOM 816 C CA . GLN A 1 102 ? 0.832 7.770 -5.961 1.00 91.19 102 GLN A CA 1
ATOM 817 C C . GLN A 1 102 ? 0.567 6.799 -4.799 1.00 91.19 102 GLN A C 1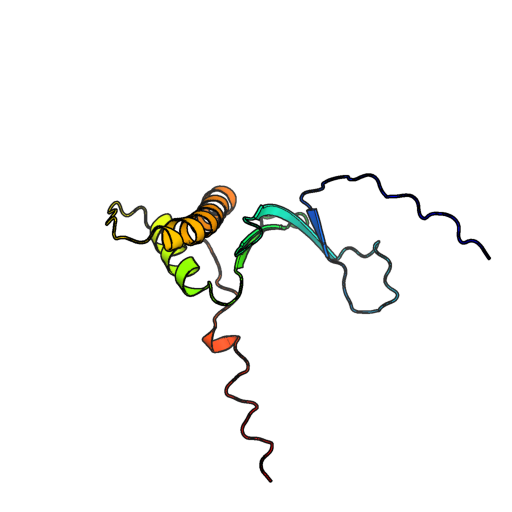
ATOM 819 O O . GLN A 1 102 ? -0.314 7.063 -3.981 1.00 91.19 102 GLN A O 1
ATOM 824 N N . CYS A 1 103 ? 1.351 5.723 -4.668 1.00 92.38 103 CYS A N 1
ATOM 825 C CA . CYS A 1 103 ? 1.299 4.847 -3.494 1.00 92.38 103 CYS A CA 1
ATOM 826 C C . CYS A 1 103 ? 1.662 5.593 -2.201 1.00 92.38 103 CYS A C 1
ATOM 828 O O . CYS A 1 103 ? 0.930 5.494 -1.218 1.00 92.38 103 CYS A O 1
ATOM 830 N N . VAL A 1 104 ? 2.749 6.374 -2.212 1.00 90.88 104 VAL A N 1
ATOM 831 C CA . VAL A 1 104 ? 3.168 7.208 -1.071 1.00 90.88 104 VAL A CA 1
ATOM 832 C C . VAL A 1 104 ? 2.061 8.182 -0.681 1.00 90.88 104 VAL A C 1
ATOM 834 O O . VAL A 1 104 ? 1.659 8.211 0.479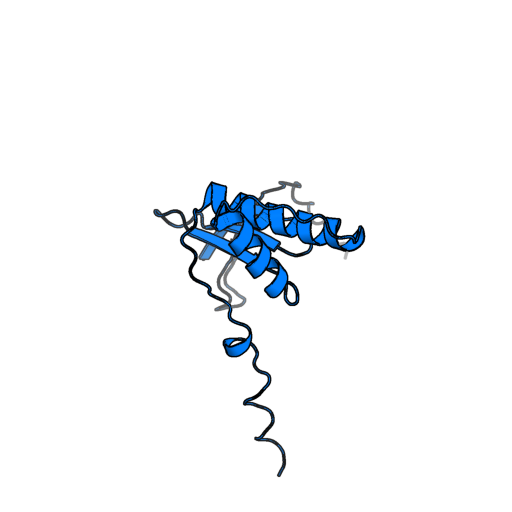 1.00 90.88 104 VAL A O 1
ATOM 837 N N . ARG A 1 105 ? 1.529 8.938 -1.646 1.00 91.56 105 ARG A N 1
ATOM 838 C CA . ARG A 1 105 ? 0.464 9.912 -1.401 1.00 91.56 105 ARG A CA 1
ATOM 839 C C . ARG A 1 105 ? -0.774 9.253 -0.813 1.00 91.56 105 ARG A C 1
ATOM 841 O O . ARG A 1 105 ? -1.254 9.682 0.228 1.00 91.56 105 ARG A O 1
ATOM 848 N N . THR A 1 106 ? -1.239 8.170 -1.433 1.00 92.75 106 THR A N 1
ATOM 849 C CA . THR A 1 106 ? -2.420 7.443 -0.952 1.00 92.75 106 THR A CA 1
ATOM 850 C C . THR A 1 106 ? -2.201 6.941 0.475 1.00 92.75 106 THR A C 1
ATOM 852 O O . THR A 1 106 ? -3.110 7.038 1.298 1.00 92.75 106 THR A O 1
ATOM 855 N N . TYR A 1 107 ? -1.003 6.441 0.796 1.00 91.62 107 TYR A N 1
ATOM 856 C CA . TYR A 1 107 ? -0.667 6.037 2.159 1.00 91.62 107 TYR A CA 1
ATOM 857 C C . TYR A 1 107 ? -0.703 7.224 3.128 1.00 91.62 107 TYR A C 1
ATOM 859 O O . TYR A 1 107 ? -1.376 7.137 4.149 1.00 91.62 107 TYR A O 1
ATOM 867 N N . LEU A 1 108 ? -0.048 8.343 2.812 1.00 89.88 108 LEU A N 1
ATOM 868 C CA . LEU A 1 108 ? -0.026 9.522 3.685 1.00 89.88 108 LEU A CA 1
ATOM 869 C C . LEU A 1 108 ? -1.434 10.095 3.917 1.00 89.88 108 LEU A C 1
ATOM 871 O O . LEU A 1 108 ? -1.799 10.364 5.059 1.00 89.88 108 LEU A O 1
ATOM 875 N N . GLU A 1 109 ? -2.251 10.200 2.866 1.00 91.12 109 GLU A N 1
ATOM 876 C CA . GLU A 1 109 ? -3.635 10.691 2.939 1.00 91.12 109 GLU A CA 1
ATOM 877 C C . GLU A 1 109 ? -4.530 9.792 3.799 1.00 91.12 109 GLU A C 1
ATOM 879 O O . GLU A 1 109 ? -5.365 10.276 4.563 1.00 91.12 109 GLU A O 1
ATOM 884 N N . ASN A 1 110 ? -4.369 8.471 3.688 1.00 89.44 110 ASN A N 1
ATOM 885 C CA . ASN A 1 110 ? -5.249 7.525 4.370 1.00 89.44 110 ASN A CA 1
ATOM 886 C C . ASN A 1 110 ? -4.751 7.126 5.760 1.00 89.44 110 ASN A C 1
ATOM 888 O O . ASN A 1 110 ? -5.561 6.733 6.602 1.00 89.44 110 ASN A O 1
ATOM 892 N N . CYS A 1 111 ? -3.446 7.163 5.993 1.00 86.38 111 CYS A N 1
ATOM 893 C CA . CYS A 1 111 ? -2.798 6.482 7.112 1.00 86.38 111 CYS A CA 1
ATOM 894 C C . CYS A 1 111 ? -1.880 7.406 7.920 1.00 86.38 111 CYS A C 1
ATOM 896 O O . CYS A 1 111 ? -1.484 7.052 9.030 1.00 86.38 111 CYS A O 1
ATOM 898 N N . GLY A 1 112 ? -1.597 8.605 7.406 1.00 83.19 112 GLY A N 1
ATOM 899 C CA . GLY A 1 112 ? -0.768 9.608 8.057 1.00 83.19 112 GLY A CA 1
ATOM 900 C C . GLY A 1 112 ? 0.735 9.372 7.894 1.00 83.19 112 GLY A C 1
ATOM 901 O O . GLY A 1 112 ? 1.193 8.503 7.156 1.00 83.19 112 GLY A O 1
ATOM 902 N N . HIS A 1 113 ? 1.514 10.186 8.608 1.00 75.38 113 HIS A N 1
ATOM 903 C CA . HIS A 1 113 ? 2.978 10.244 8.497 1.00 75.38 113 HIS A CA 1
ATOM 904 C C . HIS A 1 113 ? 3.716 9.292 9.457 1.00 75.38 113 HIS A C 1
ATOM 906 O O . HIS A 1 113 ? 4.932 9.130 9.363 1.00 75.38 113 HIS A O 1
ATOM 912 N N . LEU A 1 114 ? 3.002 8.674 10.403 1.00 63.41 114 LEU A N 1
ATOM 913 C CA . LEU A 1 114 ? 3.578 7.778 11.406 1.00 63.41 114 LEU A CA 1
ATOM 914 C C . LEU A 1 114 ? 3.732 6.368 10.822 1.00 63.41 114 LEU A C 1
ATOM 916 O O . LEU A 1 114 ? 2.833 5.539 10.924 1.00 63.41 114 LEU A O 1
ATOM 920 N N . GLY A 1 115 ? 4.885 6.101 10.211 1.00 68.75 115 GLY A N 1
ATOM 921 C CA . GLY A 1 115 ? 5.245 4.780 9.695 1.00 68.75 115 GLY A CA 1
ATOM 922 C C . GLY A 1 115 ? 6.340 4.116 10.528 1.00 68.75 115 GLY A C 1
ATOM 923 O O . GLY A 1 115 ? 7.408 4.691 10.734 1.00 68.75 115 GLY A O 1
ATOM 924 N N . TYR A 1 116 ? 6.116 2.878 10.970 1.00 76.50 116 TYR A N 1
ATOM 925 C CA . TYR A 1 116 ? 7.207 2.010 11.414 1.00 76.50 116 TYR A CA 1
ATOM 926 C C . TYR A 1 116 ? 7.779 1.269 10.200 1.00 76.50 116 TYR A C 1
ATOM 928 O O . TYR A 1 116 ? 7.056 0.569 9.492 1.00 76.50 116 TYR A O 1
ATOM 936 N N . LYS A 1 117 ? 9.085 1.408 9.952 1.00 81.06 117 LYS A N 1
ATOM 937 C CA . LYS A 1 117 ? 9.761 0.716 8.848 1.00 81.06 117 LYS A CA 1
ATOM 938 C C . LYS A 1 117 ? 9.993 -0.752 9.218 1.00 81.06 117 LYS A C 1
ATOM 940 O O . LYS A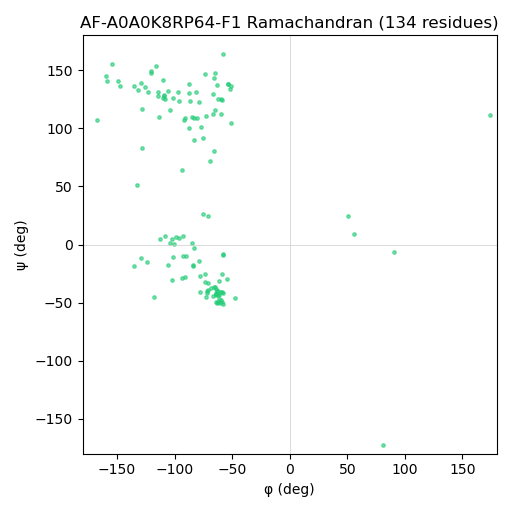 1 117 ? 10.933 -1.056 9.950 1.00 81.06 117 LYS A O 1
ATOM 945 N N . ILE A 1 118 ? 9.142 -1.636 8.694 1.00 81.62 118 ILE A N 1
ATOM 946 C CA . ILE A 1 118 ? 9.203 -3.090 8.932 1.00 81.62 118 ILE A CA 1
ATOM 947 C C . ILE A 1 118 ? 10.392 -3.725 8.194 1.00 81.62 118 ILE A C 1
ATOM 949 O O . ILE A 1 118 ? 11.094 -4.556 8.761 1.00 81.62 118 ILE A O 1
ATOM 953 N N . TYR A 1 119 ? 10.648 -3.319 6.947 1.00 79.00 119 TYR A N 1
ATOM 954 C CA . TYR A 1 119 ? 11.730 -3.867 6.128 1.00 79.00 119 TYR A CA 1
ATOM 955 C C . TYR A 1 119 ? 12.939 -2.931 6.090 1.00 79.00 119 TYR A C 1
ATOM 957 O O . TYR A 1 119 ? 12.827 -1.763 5.714 1.00 79.00 119 TYR A O 1
ATOM 965 N N . LYS A 1 120 ? 14.120 -3.452 6.427 1.00 78.31 120 LYS A N 1
ATOM 966 C CA . LYS A 1 120 ? 15.408 -2.778 6.225 1.00 78.31 120 LYS A CA 1
ATOM 967 C C . LYS A 1 120 ? 16.326 -3.731 5.485 1.00 78.31 120 LYS A C 1
ATOM 969 O O . LYS A 1 120 ? 16.686 -4.761 6.041 1.00 78.31 120 LYS A O 1
ATOM 974 N N . LYS A 1 121 ? 16.738 -3.372 4.266 1.00 73.44 121 LYS A N 1
ATOM 975 C CA . LYS A 1 121 ? 17.559 -4.231 3.399 1.00 73.44 121 LYS A CA 1
ATOM 976 C C . LYS A 1 121 ? 18.754 -4.841 4.133 1.00 73.44 121 LYS A C 1
ATOM 978 O O . LYS A 1 121 ? 18.958 -6.044 4.053 1.00 73.44 121 LYS A O 1
ATOM 983 N N . GLU A 1 122 ? 19.480 -4.040 4.907 1.00 74.75 122 GLU A N 1
ATOM 984 C CA . GLU A 1 122 ? 20.651 -4.483 5.679 1.00 74.75 122 GLU A CA 1
ATOM 985 C C . GLU A 1 122 ? 20.332 -5.558 6.731 1.00 74.75 122 GLU A C 1
ATOM 987 O O 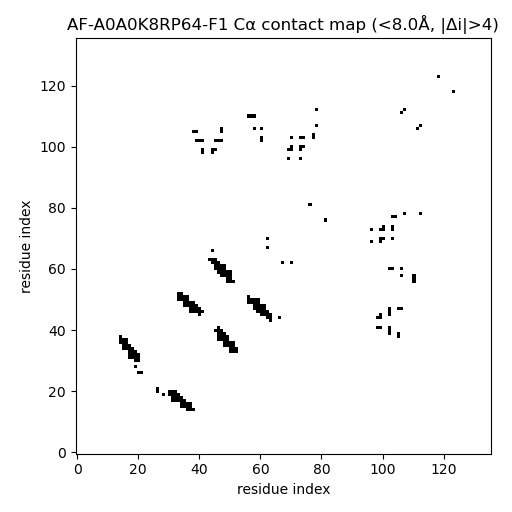. GLU A 1 122 ? 21.167 -6.410 7.009 1.00 74.75 122 GLU A O 1
ATOM 992 N N . MET A 1 123 ? 19.124 -5.541 7.300 1.00 74.06 123 MET A N 1
ATOM 993 C CA . MET A 1 123 ? 18.681 -6.509 8.310 1.00 74.06 123 MET A CA 1
ATOM 994 C C . MET A 1 123 ? 17.934 -7.700 7.701 1.00 74.06 123 MET A C 1
ATOM 996 O O . MET A 1 123 ? 17.924 -8.784 8.275 1.00 74.06 123 MET A O 1
ATOM 1000 N N . CYS A 1 124 ? 17.272 -7.487 6.564 1.00 74.06 124 CYS A N 1
ATOM 1001 C CA . CYS A 1 124 ? 16.348 -8.442 5.960 1.00 74.06 124 CYS A CA 1
ATOM 1002 C C . CYS A 1 124 ? 16.955 -9.217 4.777 1.00 74.06 124 CYS A C 1
ATOM 1004 O O . CYS A 1 124 ? 16.360 -10.196 4.332 1.00 74.06 124 CYS A O 1
ATOM 1006 N N . SER A 1 125 ? 18.134 -8.826 4.279 1.00 70.75 125 SER A N 1
ATOM 1007 C CA . SER A 1 125 ? 18.855 -9.571 3.237 1.00 70.75 125 SER A CA 1
ATOM 1008 C C . SER A 1 125 ? 19.699 -10.676 3.877 1.00 70.75 125 SER A C 1
ATOM 1010 O O . SER A 1 125 ? 20.719 -10.403 4.504 1.00 70.75 125 SER A O 1
ATOM 1012 N N . LEU A 1 126 ? 19.316 -11.941 3.696 1.00 64.75 126 LEU A N 1
ATOM 1013 C CA . LEU A 1 126 ? 20.018 -13.118 4.243 1.00 64.75 126 LEU A CA 1
ATOM 1014 C C . LEU A 1 126 ? 21.379 -13.436 3.573 1.00 64.75 126 LEU A C 1
ATOM 1016 O O . LEU A 1 126 ? 21.838 -14.575 3.602 1.00 64.75 126 LEU A O 1
ATOM 1020 N N . SER A 1 127 ? 22.066 -12.470 2.959 1.00 57.06 127 SER A N 1
ATOM 1021 C CA . SER A 1 127 ? 23.173 -12.767 2.037 1.00 57.06 127 SER A CA 1
ATOM 1022 C C . SER A 1 127 ? 24.600 -12.673 2.592 1.00 57.06 127 SER A C 1
ATOM 1024 O O . SER A 1 127 ? 25.522 -12.855 1.802 1.00 57.06 127 SER A O 1
ATOM 1026 N N . SER A 1 128 ? 24.827 -12.466 3.895 1.00 50.41 128 SER A N 1
ATOM 1027 C CA . SER A 1 128 ? 26.213 -12.369 4.413 1.00 50.41 128 SER A CA 1
ATOM 1028 C C . SER A 1 128 ? 26.583 -13.339 5.537 1.00 50.41 128 SER A C 1
ATOM 1030 O O . SER A 1 128 ? 27.767 -13.517 5.782 1.00 50.41 128 SER A O 1
ATOM 1032 N N . ILE A 1 129 ? 25.625 -13.997 6.204 1.00 51.19 129 ILE A N 1
ATOM 1033 C CA . ILE A 1 129 ? 25.930 -14.819 7.399 1.00 51.19 129 ILE A CA 1
ATOM 1034 C C . ILE A 1 129 ? 25.870 -16.336 7.119 1.00 51.19 129 ILE A C 1
ATOM 1036 O O . ILE A 1 129 ? 26.465 -17.119 7.848 1.00 51.19 129 ILE A O 1
ATOM 1040 N N . MET A 1 130 ? 25.241 -16.786 6.026 1.00 48.44 130 MET A N 1
ATOM 1041 C CA . MET A 1 130 ? 25.106 -18.226 5.716 1.00 48.44 130 MET A CA 1
ATOM 1042 C C . MET A 1 130 ? 26.068 -18.767 4.647 1.00 48.44 130 MET A C 1
ATOM 1044 O O . MET A 1 130 ? 25.957 -19.934 4.279 1.00 48.44 130 MET A O 1
ATOM 1048 N N . LYS A 1 131 ? 27.013 -17.967 4.133 1.00 49.34 131 LYS A N 1
ATOM 1049 C CA . LYS A 1 131 ? 27.990 -18.455 3.137 1.00 49.34 131 LYS A CA 1
ATOM 1050 C C . LYS A 1 131 ? 29.313 -18.970 3.716 1.00 49.34 131 LYS A C 1
ATOM 1052 O O . LYS A 1 131 ? 30.051 -19.600 2.972 1.00 49.34 131 LYS A O 1
ATOM 1057 N N . GLU A 1 132 ? 29.601 -18.779 5.005 1.00 50.59 132 GLU A N 1
ATOM 1058 C CA . GLU A 1 132 ? 30.884 -19.204 5.604 1.00 50.59 132 GLU A CA 1
ATOM 1059 C C . GLU A 1 132 ? 30.867 -20.572 6.309 1.00 50.59 132 GLU A C 1
ATOM 1061 O O . GLU A 1 132 ? 31.872 -20.961 6.888 1.00 50.59 132 GLU A O 1
ATOM 1066 N N . THR A 1 133 ? 29.780 -21.348 6.252 1.00 53.47 133 THR A N 1
ATOM 1067 C CA . THR A 1 133 ? 29.708 -22.643 6.970 1.00 53.47 133 THR A CA 1
ATOM 1068 C C . THR A 1 133 ? 29.752 -23.899 6.102 1.00 53.47 133 THR A C 1
ATOM 1070 O O . THR A 1 133 ? 29.630 -24.984 6.650 1.00 53.47 133 THR A O 1
ATOM 1073 N N . ASN A 1 134 ? 29.996 -23.798 4.789 1.00 52.66 134 ASN A N 1
ATOM 1074 C CA . ASN A 1 134 ? 30.126 -24.974 3.909 1.00 52.66 134 ASN A CA 1
ATOM 1075 C C . ASN A 1 134 ? 31.357 -24.904 2.982 1.00 52.66 134 ASN A C 1
ATOM 1077 O O . ASN A 1 134 ? 31.238 -25.094 1.773 1.00 52.66 134 ASN A O 1
ATOM 1081 N N . SER A 1 135 ? 32.533 -24.642 3.552 1.00 48.00 135 SER A N 1
ATOM 1082 C CA . SER A 1 135 ? 33.809 -25.076 2.967 1.00 48.00 135 SER A CA 1
ATOM 1083 C C . SER A 1 135 ? 34.594 -25.821 4.045 1.00 48.00 135 SER A C 1
ATOM 1085 O O . SER A 1 135 ? 35.408 -25.220 4.744 1.00 48.00 135 SER A O 1
ATOM 1087 N N . GLU A 1 136 ? 34.285 -27.109 4.203 1.00 42.72 136 GLU A N 1
ATOM 1088 C CA . GLU A 1 136 ? 35.252 -28.116 4.670 1.00 42.72 136 GLU A CA 1
ATOM 1089 C C . GLU A 1 136 ? 36.066 -28.628 3.477 1.00 42.72 136 GLU A C 1
ATOM 1091 O O . GLU A 1 136 ? 35.464 -28.819 2.392 1.00 42.72 136 GLU A O 1
#

Radius of gyration: 20.3 Å; Cα contacts (8 Å, |Δi|>4): 131; chains: 1; bounding box: 54×63×36 Å

Mean predicted aligned error: 13.68 Å

InterPro domains:
  IPR002970 Tick histamine-binding protein [PF02098] (18-124)
  IPR012674 Calycin [G3DSA:2.40.128.20] (7-127)
  IPR012674 Calycin [SSF50814] (12-125)

Secondary structure (DSSP, 8-state):
--PPPPP--------EEEEE--S-TT--TT-EEEEEEEEEE-SSSEEEEEETT-SS-EEEEEE-TT-HHHHHHHHHHHHTT---------HHHHHHHHHHHHHHHHHHHHH-S-------HHHH---SSSSSS---

Solvent-accessible surface area (backbone atoms only — not comparable to full-atom values): 8995 Å² total; per-residue (Å²): 136,84,78,78,82,76,77,78,72,77,90,72,87,64,59,59,50,78,40,57,67,77,91,43,98,77,64,59,90,84,54,64,72,45,42,28,41,56,79,43,62,69,84,76,50,38,41,22,33,34,45,69,83,50,95,60,92,43,65,47,79,46,69,40,90,94,43,60,69,62,48,53,53,45,42,52,51,72,72,62,76,65,91,73,88,79,88,74,91,51,80,73,53,53,58,60,50,47,47,51,42,50,40,44,50,52,38,41,76,76,60,46,88,83,73,84,81,84,79,46,69,88,80,68,54,83,82,78,79,74,76,81,80,80,81,130

pLDDT: mean 72.41, std 17.31, range [39.97, 95.5]

Foldseek 3Di:
DDDDDDPDDPPPVAQKDWDADVPDPPDPSVRTPWIWGFLDAPVPFWTWIWTPPDPDTDIDIDGDPPCVVLLVVLLVVVQPVDDDDDDDDDPVVCVVSVRSNVSSVSCCVVPNSDDDDPDDCVVPPPPDPPPPPPDD